Protein AF-A0A914IFZ3-F1 (afdb_monomer_lite)

Secondary structure (DSSP, 8-state):
------SSPBPHHHHHHHHHHHHHHHHHHTTSSSS-HHHHHHH-TT-HHHHHHHHHHHHHHHHHHSTTTTT--EEEEEESSBTTB-SEEEEEE--BPPP--------S------

pLDDT: mean 78.63, std 18.09, range [34.28, 94.88]

Radius of gyration: 16.62 Å; chains: 1; bounding box: 32×39×44 Å

Foldseek 3Di:
DDDDDDPDFAALVRVLVVVLVVVQVVCCVVVVDVDGLVVCCVPPVPDPVNVVSVVVSVVSVVVCPPPCLVVQFKDKDFDDPDPVDGPDIDIDGRGHDDDPPDDDDDDDDDDDDD

Sequence (114 aa):
MTTISLDRCLCVNSMSQIIDITIQTILCQHGIIREPMTNLIKFEPKNKNVIKHLEICETLRTIFKACNSRILKELVITLGPTPYMGTEIYSIPLNFCDEHTGTMDYGYGDICSV

Structure (mmCIF, N/CA/C/O backbone):
data_AF-A0A914IFZ3-F1
#
_entry.id   AF-A0A914IFZ3-F1
#
loop_
_atom_site.group_PDB
_atom_site.id
_atom_site.type_symbol
_atom_site.label_atom_id
_atom_site.label_alt_id
_atom_site.label_comp_id
_atom_site.label_asym_id
_atom_site.label_entity_id
_atom_site.label_seq_id
_atom_site.pdbx_PDB_ins_code
_atom_site.Cartn_x
_atom_site.Cartn_y
_atom_site.Cartn_z
_atom_site.occupancy
_atom_site.B_iso_or_equiv
_atom_site.auth_seq_id
_atom_site.auth_comp_id
_atom_site.auth_asym_id
_atom_site.auth_atom_id
_atom_site.pdbx_PDB_model_num
ATOM 1 N N . MET A 1 1 ? -3.201 -14.326 -12.684 1.00 46.72 1 MET A N 1
ATOM 2 C CA . MET A 1 1 ? -2.541 -13.062 -12.308 1.00 46.72 1 MET A CA 1
ATOM 3 C C . MET A 1 1 ? -2.809 -12.090 -13.443 1.00 46.72 1 MET A C 1
ATOM 5 O O . MET A 1 1 ? -2.363 -12.348 -14.552 1.00 46.72 1 MET A O 1
ATOM 9 N N . THR A 1 2 ? -3.681 -11.107 -13.231 1.00 51.81 2 THR A N 1
ATOM 10 C CA . THR A 1 2 ? -4.129 -10.197 -14.296 1.00 51.81 2 THR A CA 1
ATOM 11 C C . THR A 1 2 ? -3.125 -9.060 -14.409 1.00 51.81 2 THR A C 1
ATOM 13 O O . THR A 1 2 ? -2.967 -8.290 -13.466 1.00 51.81 2 THR A O 1
ATOM 16 N N . THR A 1 3 ? -2.410 -8.979 -15.527 1.00 60.12 3 THR A N 1
ATOM 17 C CA . THR A 1 3 ? -1.402 -7.939 -15.749 1.00 60.12 3 THR A CA 1
ATOM 18 C C . THR A 1 3 ? -2.084 -6.692 -16.300 1.00 60.12 3 THR A C 1
ATOM 20 O O . THR A 1 3 ? -2.703 -6.745 -1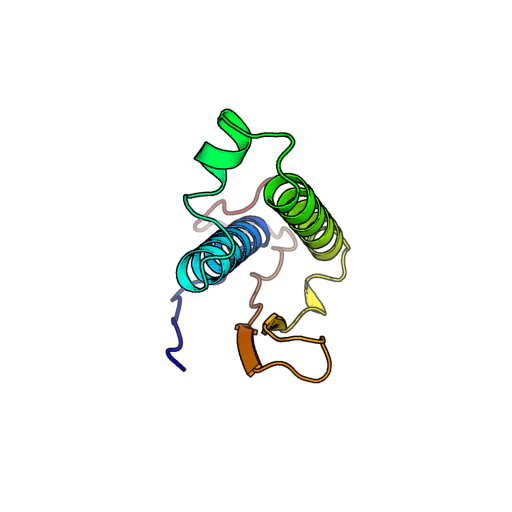7.361 1.00 60.12 3 THR A O 1
ATOM 23 N N . ILE A 1 4 ? -1.990 -5.571 -15.584 1.00 67.62 4 ILE A N 1
ATOM 24 C CA . ILE A 1 4 ? -2.464 -4.273 -16.073 1.00 67.62 4 ILE A CA 1
ATOM 25 C C . ILE A 1 4 ? -1.333 -3.669 -16.908 1.00 67.62 4 ILE A C 1
ATOM 27 O O . ILE A 1 4 ? -0.295 -3.296 -16.365 1.00 67.62 4 ILE A O 1
ATOM 31 N N . SER A 1 5 ? -1.517 -3.615 -18.229 1.00 66.50 5 SER A N 1
ATOM 32 C CA . SER A 1 5 ? -0.595 -2.913 -19.126 1.00 66.50 5 SER A CA 1
ATOM 33 C C . SER A 1 5 ? -0.954 -1.436 -19.137 1.00 66.50 5 SER A C 1
ATOM 35 O O . SER A 1 5 ? -2.085 -1.073 -19.456 1.00 66.50 5 SER A O 1
ATOM 37 N N . LEU A 1 6 ? 0.005 -0.591 -18.780 1.00 68.94 6 LEU A N 1
ATOM 38 C CA . LEU A 1 6 ? -0.112 0.851 -18.925 1.00 68.94 6 LEU A CA 1
ATOM 39 C C . LEU A 1 6 ? 0.700 1.255 -20.152 1.00 68.94 6 LEU A C 1
ATOM 41 O O . LEU A 1 6 ? 1.883 0.937 -20.237 1.00 68.94 6 LEU A O 1
ATOM 45 N N . ASP A 1 7 ? 0.083 1.982 -21.082 1.00 69.06 7 ASP A N 1
ATOM 46 C CA . ASP A 1 7 ? 0.747 2.459 -22.308 1.00 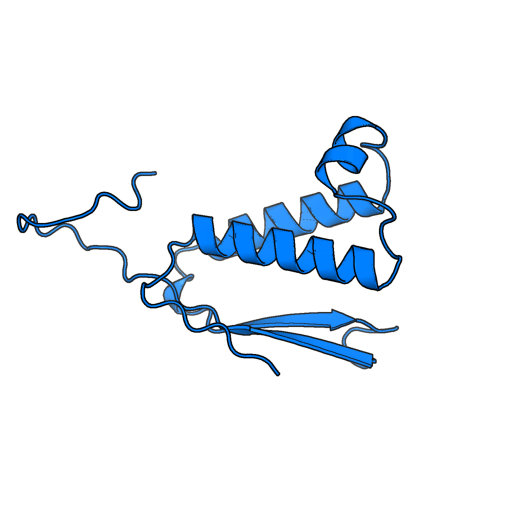69.06 7 ASP A CA 1
ATOM 47 C C . ASP A 1 7 ? 1.805 3.547 -22.038 1.00 69.06 7 ASP A C 1
ATOM 49 O O . ASP A 1 7 ? 2.453 4.050 -22.955 1.00 69.06 7 ASP A O 1
ATOM 53 N N . ARG A 1 8 ? 1.962 3.957 -20.774 1.00 70.94 8 ARG A N 1
ATOM 54 C CA . ARG A 1 8 ? 2.905 4.980 -20.320 1.00 70.94 8 ARG A CA 1
ATOM 55 C C . ARG A 1 8 ? 3.614 4.513 -19.057 1.00 70.94 8 ARG A C 1
ATOM 57 O O . ARG A 1 8 ? 3.043 3.784 -18.247 1.00 70.94 8 ARG A O 1
ATOM 64 N N . CYS A 1 9 ? 4.843 4.985 -18.876 1.00 74.00 9 CYS A N 1
ATOM 65 C CA . CYS A 1 9 ? 5.558 4.817 -17.619 1.00 74.00 9 CYS A CA 1
ATOM 66 C C . CYS A 1 9 ? 4.863 5.609 -16.496 1.00 74.00 9 CYS A C 1
ATOM 68 O O . CYS A 1 9 ? 4.175 6.603 -16.745 1.00 74.00 9 CYS A O 1
ATOM 70 N N . LEU A 1 10 ? 5.036 5.158 -15.253 1.00 78.62 10 LEU A N 1
ATOM 71 C CA . LEU A 1 10 ? 4.490 5.823 -14.075 1.00 78.62 10 LEU A CA 1
ATOM 72 C C . LEU A 1 10 ? 5.579 6.597 -13.350 1.00 78.62 10 LEU A C 1
ATOM 74 O O . LEU A 1 10 ? 6.698 6.117 -13.174 1.00 78.62 10 LEU A O 1
ATOM 78 N N . CYS A 1 11 ? 5.240 7.778 -12.851 1.00 80.38 11 CYS A N 1
ATOM 79 C CA . CYS A 1 11 ? 6.121 8.450 -11.917 1.00 80.38 11 CYS A CA 1
ATOM 80 C C . CYS A 1 11 ? 6.069 7.802 -10.532 1.00 80.38 11 CYS A C 1
ATOM 82 O O . CYS A 1 11 ? 5.124 7.090 -10.177 1.00 80.38 11 CYS A O 1
ATOM 84 N N . VAL A 1 12 ? 7.071 8.114 -9.714 1.00 82.19 12 VAL A N 1
ATOM 85 C CA . VAL A 1 12 ? 7.181 7.617 -8.339 1.00 82.19 12 VAL A CA 1
ATOM 86 C C . VAL A 1 12 ? 5.935 7.946 -7.507 1.00 82.19 12 VAL A C 1
ATOM 88 O O . VAL A 1 12 ? 5.435 7.090 -6.778 1.00 82.19 12 VAL A O 1
ATOM 91 N N . ASN A 1 13 ? 5.381 9.152 -7.660 1.00 82.44 13 ASN A N 1
ATOM 92 C CA . ASN A 1 13 ? 4.191 9.579 -6.922 1.00 82.44 13 ASN A CA 1
ATOM 93 C C . ASN A 1 13 ? 2.943 8.786 -7.330 1.00 82.44 13 ASN A C 1
ATOM 95 O O . ASN A 1 13 ? 2.230 8.285 -6.461 1.00 82.44 13 ASN A O 1
ATOM 99 N N . SER A 1 14 ? 2.695 8.630 -8.633 1.00 85.38 14 SER A N 1
ATOM 100 C CA . SER A 1 14 ? 1.573 7.828 -9.133 1.00 85.38 14 SER A CA 1
ATOM 101 C C . SER A 1 14 ? 1.709 6.370 -8.716 1.00 85.38 14 SER A C 1
ATOM 103 O O . SER A 1 14 ? 0.737 5.770 -8.266 1.00 85.38 14 SER A O 1
ATOM 105 N N . MET A 1 15 ? 2.918 5.811 -8.784 1.00 86.38 15 MET A N 1
ATOM 106 C CA . MET A 1 15 ? 3.155 4.440 -8.351 1.00 86.38 15 MET A CA 1
ATOM 107 C C . MET A 1 15 ? 2.909 4.264 -6.850 1.00 86.38 15 MET A C 1
ATOM 109 O O . MET A 1 15 ? 2.248 3.314 -6.435 1.00 86.38 15 MET A O 1
ATOM 113 N N . SER A 1 16 ? 3.360 5.217 -6.028 1.00 86.75 16 SER A N 1
ATOM 114 C CA . SER A 1 16 ? 3.086 5.207 -4.591 1.00 86.75 16 SER A CA 1
ATOM 115 C C . SER A 1 16 ? 1.585 5.260 -4.287 1.00 86.75 16 SER A C 1
ATOM 117 O O . SER A 1 16 ? 1.152 4.608 -3.341 1.00 86.75 16 SER A O 1
ATOM 119 N N . GLN A 1 17 ? 0.791 6.001 -5.068 1.00 89.00 17 GLN A N 1
ATOM 120 C CA . GLN A 1 17 ? -0.668 6.058 -4.905 1.00 89.00 17 GLN A CA 1
ATOM 121 C C . GLN A 1 17 ? -1.346 4.744 -5.311 1.00 89.00 17 GLN A C 1
ATOM 123 O O . GLN A 1 17 ? -2.249 4.279 -4.620 1.00 89.00 17 GLN A O 1
ATOM 128 N N . ILE A 1 18 ? -0.896 4.115 -6.400 1.00 90.00 18 ILE A N 1
ATOM 129 C CA . ILE A 1 18 ? -1.417 2.811 -6.834 1.00 90.00 18 ILE A CA 1
ATOM 130 C C . ILE A 1 18 ? -1.147 1.749 -5.769 1.00 90.00 18 ILE A C 1
ATOM 132 O O . ILE A 1 18 ? -2.040 0.970 -5.434 1.00 90.00 18 ILE A O 1
ATOM 136 N N . ILE A 1 19 ? 0.063 1.732 -5.211 1.00 91.12 19 ILE A N 1
ATOM 137 C CA . ILE A 1 19 ? 0.437 0.804 -4.141 1.00 91.12 19 ILE A CA 1
ATOM 138 C C . ILE A 1 19 ? -0.429 1.030 -2.902 1.00 91.12 19 ILE A C 1
ATOM 140 O O . ILE A 1 19 ? -0.950 0.063 -2.353 1.00 91.12 19 ILE A O 1
ATOM 144 N N . ASP A 1 20 ? -0.633 2.284 -2.497 1.00 92.12 20 ASP A N 1
ATOM 145 C CA . ASP A 1 20 ? -1.492 2.635 -1.363 1.00 92.12 20 ASP A CA 1
ATOM 146 C C . ASP A 1 20 ? -2.928 2.104 -1.554 1.00 92.12 20 ASP A C 1
ATOM 148 O O . ASP A 1 20 ? -3.432 1.333 -0.734 1.00 92.12 20 ASP A O 1
ATOM 152 N N . ILE A 1 21 ? -3.553 2.399 -2.699 1.00 92.19 21 ILE A N 1
ATOM 153 C CA . ILE A 1 21 ? -4.901 1.909 -3.030 1.00 92.19 21 ILE A CA 1
ATOM 154 C C . ILE A 1 21 ? -4.946 0.376 -3.069 1.00 92.19 21 ILE A C 1
ATOM 156 O O . ILE A 1 21 ? -5.913 -0.230 -2.599 1.00 92.19 21 ILE A O 1
ATOM 160 N N . THR A 1 22 ? -3.905 -0.266 -3.601 1.00 92.38 22 THR A N 1
ATOM 161 C CA . THR A 1 22 ? -3.817 -1.730 -3.670 1.00 92.38 22 THR A CA 1
ATOM 162 C C . THR A 1 22 ? -3.765 -2.336 -2.271 1.00 92.38 22 THR A C 1
ATOM 164 O O . THR A 1 22 ? -4.538 -3.244 -1.974 1.00 92.38 22 THR A O 1
ATOM 167 N N . ILE A 1 23 ? -2.929 -1.793 -1.380 1.00 93.31 23 ILE A N 1
ATOM 168 C CA . ILE A 1 23 ? -2.858 -2.218 0.023 1.00 93.31 23 ILE A CA 1
ATOM 169 C C . ILE A 1 23 ? -4.222 -2.039 0.693 1.00 93.31 23 ILE A C 1
ATOM 171 O O . ILE A 1 23 ? -4.724 -2.984 1.295 1.00 93.31 23 ILE A O 1
ATOM 175 N N . GLN A 1 24 ? -4.865 -0.875 0.561 1.00 93.81 24 GLN A N 1
ATOM 176 C CA . GLN A 1 24 ? -6.189 -0.637 1.151 1.00 93.81 24 GLN A CA 1
ATOM 177 C C . GLN A 1 24 ? -7.244 -1.620 0.628 1.00 93.81 24 GLN A C 1
ATOM 179 O O . GLN A 1 24 ? -8.052 -2.131 1.404 1.00 93.81 24 GLN A O 1
ATOM 184 N N . THR A 1 25 ? -7.211 -1.925 -0.669 1.00 92.69 25 THR A N 1
ATOM 185 C CA . THR A 1 25 ? -8.128 -2.883 -1.299 1.00 92.69 25 THR A CA 1
ATOM 186 C C . THR A 1 25 ? -7.922 -4.286 -0.740 1.00 92.69 25 THR A C 1
ATOM 188 O O . THR A 1 25 ? -8.891 -4.917 -0.325 1.00 92.69 25 THR A O 1
ATOM 191 N N . ILE A 1 26 ? -6.670 -4.743 -0.650 1.00 93.00 26 ILE A N 1
ATOM 192 C CA . ILE A 1 26 ? -6.315 -6.045 -0.073 1.00 93.00 26 ILE A CA 1
ATOM 193 C C . ILE A 1 26 ? -6.785 -6.125 1.385 1.00 93.00 26 ILE A C 1
ATOM 195 O O . ILE A 1 26 ? -7.458 -7.079 1.771 1.00 93.00 26 ILE A O 1
ATOM 199 N N . LEU A 1 27 ? -6.493 -5.100 2.193 1.00 92.38 27 LEU A N 1
ATOM 200 C CA . LEU A 1 27 ? -6.905 -5.054 3.598 1.00 92.38 27 LEU A CA 1
ATOM 201 C C . LEU A 1 27 ? -8.433 -5.106 3.755 1.00 92.38 27 LEU A C 1
ATOM 203 O O . LEU A 1 27 ? -8.928 -5.712 4.705 1.00 92.38 27 LEU A O 1
ATOM 207 N N . CYS A 1 28 ? -9.178 -4.472 2.847 1.00 92.75 28 CYS A N 1
ATOM 208 C CA . CYS A 1 28 ? -10.637 -4.459 2.883 1.00 92.75 28 CYS A CA 1
ATOM 209 C C . CYS A 1 28 ? -11.237 -5.801 2.440 1.00 92.75 28 CYS A C 1
ATOM 211 O O . CYS A 1 28 ? -12.115 -6.331 3.117 1.00 92.75 28 CYS A O 1
ATOM 213 N N . GLN A 1 29 ? -10.721 -6.394 1.358 1.00 91.25 29 GLN A N 1
ATOM 214 C CA . GLN A 1 29 ? -11.155 -7.706 0.859 1.00 91.25 29 GLN A CA 1
ATOM 215 C C . GLN A 1 29 ? -10.956 -8.822 1.890 1.00 91.25 29 GLN A C 1
ATOM 217 O O . GLN A 1 29 ? -11.782 -9.725 1.986 1.00 91.25 29 GLN A O 1
ATOM 222 N N . HIS A 1 30 ? -9.900 -8.722 2.697 1.00 91.38 30 HIS A N 1
ATOM 223 C CA . HIS A 1 30 ? -9.589 -9.663 3.775 1.00 91.38 30 HIS A CA 1
ATOM 224 C C . HIS A 1 30 ? -10.241 -9.320 5.121 1.00 91.38 30 HIS A C 1
ATOM 226 O O . HIS A 1 30 ? -9.971 -9.974 6.126 1.00 91.38 30 HIS A O 1
ATOM 232 N N . GLY A 1 31 ? -11.084 -8.284 5.176 1.00 91.06 31 GLY A N 1
ATOM 233 C CA . GLY A 1 31 ? -11.788 -7.879 6.396 1.00 91.06 31 GLY A CA 1
ATOM 234 C C . GLY A 1 31 ? -10.886 -7.330 7.510 1.00 91.06 31 GLY A C 1
ATOM 235 O O . GLY A 1 31 ? -11.337 -7.188 8.645 1.00 91.06 31 GLY A O 1
ATOM 236 N N . ILE A 1 32 ? -9.624 -6.999 7.212 1.00 90.81 32 ILE A N 1
ATOM 237 C CA . ILE A 1 32 ? -8.691 -6.377 8.168 1.00 90.81 32 ILE A CA 1
ATOM 238 C C . ILE A 1 32 ? -9.137 -4.943 8.471 1.00 90.81 32 ILE A C 1
ATOM 240 O O . ILE A 1 32 ? -9.048 -4.475 9.609 1.00 90.81 32 ILE A O 1
ATOM 244 N N . ILE A 1 33 ? -9.637 -4.245 7.451 1.00 92.62 33 ILE A N 1
ATOM 245 C CA . ILE A 1 33 ? -10.296 -2.946 7.586 1.00 92.62 33 ILE A CA 1
ATOM 246 C C . ILE A 1 33 ? -11.721 -3.029 7.042 1.00 92.62 33 ILE A C 1
ATOM 248 O O . ILE A 1 33 ? -11.992 -3.738 6.077 1.00 92.62 33 ILE A O 1
ATOM 252 N N . ARG A 1 34 ? -12.638 -2.288 7.664 1.00 89.81 34 ARG A N 1
ATOM 253 C CA . ARG A 1 34 ? -14.074 -2.333 7.338 1.00 89.81 34 ARG A CA 1
ATOM 254 C C . ARG A 1 34 ? -14.515 -1.317 6.280 1.00 89.81 34 ARG A C 1
ATOM 256 O O . ARG A 1 34 ? -15.610 -1.427 5.747 1.00 89.81 34 ARG A O 1
ATOM 263 N N . GLU A 1 35 ? -13.703 -0.297 6.029 1.00 90.31 35 GLU A N 1
ATOM 264 C CA . GLU A 1 35 ? -14.025 0.828 5.150 1.00 90.31 35 GLU A CA 1
ATOM 265 C C . GLU A 1 35 ? -12.729 1.473 4.619 1.00 90.31 35 GLU A C 1
ATOM 267 O O . GLU A 1 35 ? -11.650 1.173 5.147 1.00 90.31 35 GLU A O 1
ATOM 272 N N . PRO A 1 36 ? -12.803 2.346 3.594 1.00 89.00 36 PRO A N 1
ATOM 273 C CA . PRO A 1 36 ? -11.634 3.027 3.044 1.00 89.00 36 PRO A CA 1
ATOM 274 C C . PRO A 1 36 ? -10.836 3.782 4.108 1.00 89.00 36 PRO A C 1
ATOM 276 O O . PRO A 1 36 ? -11.399 4.377 5.034 1.00 89.00 36 PRO A O 1
ATOM 279 N N . MET A 1 37 ? -9.512 3.817 3.949 1.00 91.00 37 MET A N 1
ATOM 280 C CA . MET A 1 37 ? -8.630 4.377 4.972 1.00 91.00 37 MET A CA 1
ATOM 281 C C . MET A 1 37 ? -8.860 5.877 5.197 1.00 91.00 37 MET A C 1
ATOM 283 O O . MET A 1 37 ? -8.692 6.371 6.307 1.00 91.00 37 MET A O 1
ATOM 287 N N . THR A 1 38 ? -9.338 6.596 4.180 1.00 90.56 38 THR A N 1
ATOM 288 C CA . THR A 1 38 ? -9.752 8.005 4.280 1.00 90.56 38 THR A CA 1
ATOM 289 C C . THR A 1 38 ? -10.821 8.236 5.352 1.00 90.56 38 THR A C 1
ATOM 291 O O . THR A 1 38 ? -10.736 9.210 6.103 1.00 90.56 38 THR A O 1
ATOM 294 N N . ASN A 1 39 ? -11.796 7.331 5.478 1.00 93.31 39 ASN A N 1
ATOM 295 C CA . ASN A 1 39 ? -12.816 7.411 6.520 1.00 93.31 39 ASN A CA 1
ATOM 296 C C . ASN A 1 39 ? -12.247 7.022 7.884 1.00 93.31 39 ASN A C 1
ATOM 298 O O . ASN A 1 39 ? -12.490 7.720 8.868 1.00 93.31 39 ASN A O 1
ATOM 302 N N . LEU A 1 40 ? -11.459 5.945 7.949 1.00 92.75 40 LEU A N 1
ATOM 303 C CA . LEU A 1 40 ? -10.862 5.485 9.206 1.00 92.75 40 LEU A CA 1
ATOM 304 C C . LEU A 1 40 ? -9.924 6.532 9.810 1.00 92.75 40 LEU A C 1
ATOM 306 O O . LEU A 1 40 ? -9.987 6.779 11.007 1.00 92.75 40 LEU A O 1
ATOM 310 N N . ILE A 1 41 ? -9.119 7.212 8.992 1.00 93.06 41 ILE A N 1
ATOM 311 C CA . ILE A 1 41 ? -8.277 8.330 9.438 1.00 93.06 41 ILE A CA 1
ATOM 312 C C . ILE A 1 41 ? -9.138 9.462 10.011 1.00 93.06 41 ILE A C 1
ATOM 314 O O . ILE A 1 41 ? -8.785 10.053 11.030 1.00 93.06 41 ILE A O 1
ATOM 318 N N . LYS A 1 42 ? -10.276 9.765 9.376 1.00 94.06 42 LYS A N 1
ATOM 319 C CA . LYS A 1 42 ? -11.161 10.858 9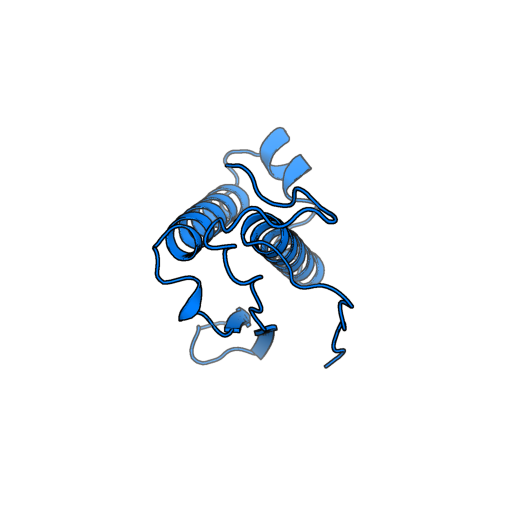.791 1.00 94.06 42 LYS A CA 1
ATOM 320 C C . LYS A 1 42 ? -11.907 10.559 11.094 1.00 94.06 42 LYS A C 1
ATOM 322 O O . LYS A 1 42 ? -12.018 11.444 11.938 1.00 94.06 42 LYS A O 1
ATOM 327 N N . PHE A 1 43 ? -12.448 9.352 11.241 1.00 94.62 43 PHE A N 1
ATOM 328 C CA . PHE A 1 43 ? -13.361 9.006 12.336 1.00 94.62 43 PHE A CA 1
ATOM 329 C C . PHE A 1 43 ? -12.702 8.193 13.458 1.00 94.62 43 PHE A C 1
ATOM 331 O O . PHE A 1 43 ? -13.113 8.303 14.610 1.00 94.62 43 PHE A O 1
ATOM 338 N N . GLU A 1 44 ? -11.656 7.422 13.158 1.00 93.81 44 GLU A N 1
ATOM 339 C CA . GLU A 1 44 ? -10.936 6.575 14.115 1.00 93.81 44 GLU A CA 1
ATOM 340 C C . GLU A 1 44 ? -9.401 6.707 13.990 1.00 93.81 44 GLU A C 1
ATOM 342 O O . GLU A 1 44 ? -8.696 5.706 13.847 1.00 93.81 44 GLU A O 1
ATOM 347 N N . PRO A 1 45 ? -8.821 7.916 14.106 1.00 91.25 45 PRO A N 1
ATOM 348 C CA . PRO A 1 45 ? -7.386 8.136 13.873 1.00 91.25 45 PRO A CA 1
ATOM 349 C C . PRO A 1 45 ? -6.461 7.336 14.807 1.00 91.25 45 PRO A C 1
ATOM 351 O O . PRO A 1 45 ? -5.295 7.117 14.494 1.00 91.25 45 PRO A O 1
ATOM 354 N N . LYS A 1 46 ? -6.966 6.896 15.968 1.00 92.94 46 LYS A N 1
ATOM 355 C CA . LYS A 1 46 ? -6.217 6.096 16.952 1.00 92.94 46 LYS A CA 1
ATOM 356 C C . LYS A 1 46 ? -6.334 4.585 16.726 1.00 92.94 46 LYS A C 1
ATOM 358 O O . LYS A 1 46 ? -5.777 3.812 17.504 1.00 92.94 46 LYS A O 1
ATOM 363 N N . ASN A 1 47 ? -7.075 4.148 15.708 1.00 93.19 47 ASN A N 1
ATOM 364 C CA . ASN A 1 47 ? -7.200 2.736 15.379 1.00 93.19 47 ASN A CA 1
ATOM 365 C C . ASN A 1 47 ? -5.820 2.169 15.007 1.00 93.19 47 ASN A C 1
ATOM 367 O O . ASN A 1 47 ? -5.073 2.757 14.225 1.00 93.19 47 ASN A O 1
ATOM 371 N N . LYS A 1 48 ? -5.472 1.005 15.563 1.00 93.19 48 LYS A N 1
ATOM 372 C CA . LYS A 1 48 ? -4.168 0.367 15.342 1.00 93.19 48 LYS A CA 1
ATOM 373 C C . LYS A 1 48 ? -3.879 0.130 13.855 1.00 93.19 48 LYS A C 1
ATOM 375 O O . LYS A 1 48 ? -2.736 0.288 13.433 1.00 93.19 48 LYS A O 1
ATOM 380 N N . ASN A 1 49 ? -4.900 -0.209 13.068 1.00 91.69 49 ASN A N 1
ATOM 381 C CA . ASN A 1 49 ? -4.761 -0.445 11.631 1.00 91.69 49 ASN A CA 1
ATOM 382 C C . ASN A 1 49 ? -4.479 0.855 10.871 1.00 91.69 49 ASN A C 1
ATOM 384 O O . ASN A 1 49 ? -3.689 0.839 9.934 1.00 91.69 49 ASN A O 1
ATOM 388 N N . VAL A 1 50 ? -5.051 1.981 11.315 1.00 93.19 50 VAL A N 1
ATOM 389 C CA . VAL A 1 50 ? -4.753 3.313 10.762 1.00 93.19 50 VAL A CA 1
ATOM 390 C C . VAL A 1 50 ? -3.297 3.674 11.021 1.00 93.19 50 VAL A C 1
ATOM 392 O O . VAL A 1 50 ? -2.572 4.000 10.088 1.00 93.19 50 VAL A O 1
ATOM 395 N N . ILE A 1 51 ? -2.845 3.552 12.272 1.00 94.88 51 ILE A N 1
ATOM 396 C CA . ILE A 1 51 ? -1.461 3.872 12.652 1.00 94.88 51 ILE A CA 1
ATOM 397 C C . ILE A 1 51 ? -0.477 3.020 11.840 1.00 94.88 51 ILE A C 1
ATOM 399 O O . ILE A 1 51 ? 0.441 3.554 11.225 1.00 94.88 51 ILE A O 1
ATOM 403 N N . LYS A 1 52 ? -0.708 1.703 11.765 1.00 93.94 52 LYS A N 1
ATOM 404 C CA . LYS A 1 52 ? 0.147 0.788 10.994 1.00 93.94 52 LYS A CA 1
ATOM 405 C C . LYS A 1 52 ? 0.147 1.095 9.502 1.00 93.94 52 LYS A C 1
ATOM 407 O O . LYS A 1 52 ? 1.191 1.014 8.865 1.00 93.94 52 LYS A O 1
ATOM 412 N N . HIS A 1 53 ? -1.000 1.463 8.945 1.00 93.25 53 HIS A N 1
ATOM 413 C CA . HIS A 1 53 ? -1.081 1.861 7.550 1.00 93.25 53 HIS A CA 1
ATOM 414 C C . HIS A 1 53 ? -0.282 3.146 7.274 1.00 93.25 53 HIS A C 1
ATOM 416 O O . HIS A 1 53 ? 0.465 3.200 6.301 1.00 93.25 53 HIS A O 1
ATOM 422 N N . LEU A 1 54 ? -0.367 4.151 8.152 1.00 93.25 54 LEU A N 1
ATOM 423 C CA . LEU A 1 54 ? 0.423 5.379 8.025 1.00 93.25 54 LEU A CA 1
ATOM 424 C C . LEU A 1 54 ? 1.934 5.103 8.108 1.00 93.25 54 LEU A C 1
ATOM 426 O O . LEU A 1 54 ? 2.681 5.624 7.282 1.00 93.25 54 LEU A O 1
ATOM 430 N N . GLU A 1 55 ? 2.370 4.230 9.023 1.00 94.75 55 GLU A N 1
ATOM 431 C CA . GLU A 1 55 ? 3.770 3.780 9.113 1.00 94.75 55 GLU A CA 1
ATOM 432 C C . GLU A 1 55 ? 4.249 3.113 7.807 1.00 94.75 55 GLU A C 1
ATOM 434 O O . GLU A 1 55 ? 5.362 3.371 7.337 1.00 94.75 55 GLU A O 1
ATOM 439 N N . ILE A 1 56 ? 3.406 2.279 7.184 1.00 92.06 56 ILE A N 1
ATOM 440 C CA . ILE A 1 56 ? 3.704 1.652 5.885 1.00 92.06 56 ILE A CA 1
ATOM 441 C C . ILE A 1 56 ? 3.853 2.724 4.800 1.00 92.06 56 ILE A C 1
ATOM 443 O O . ILE A 1 56 ? 4.828 2.703 4.048 1.00 92.06 56 ILE A O 1
ATOM 447 N N . CYS A 1 57 ? 2.934 3.687 4.736 1.00 90.81 57 CYS A N 1
ATOM 448 C CA . CYS A 1 57 ? 2.981 4.775 3.760 1.00 90.81 57 CYS A CA 1
ATOM 449 C C . CYS A 1 57 ? 4.230 5.655 3.922 1.00 90.81 57 CYS A C 1
ATOM 451 O O . CYS A 1 57 ? 4.845 6.038 2.926 1.00 90.81 57 CYS A O 1
ATOM 453 N N . GLU A 1 58 ? 4.652 5.957 5.151 1.00 91.25 58 GLU A N 1
ATOM 454 C CA . GLU A 1 58 ? 5.905 6.679 5.410 1.00 91.25 58 GLU A CA 1
ATOM 455 C C . GLU A 1 58 ? 7.142 5.870 5.012 1.00 91.25 58 GLU A C 1
ATOM 457 O O . GLU A 1 58 ? 8.074 6.409 4.404 1.00 91.25 58 GLU A O 1
ATOM 462 N N . THR A 1 59 ? 7.131 4.567 5.288 1.00 90.31 59 THR A N 1
ATOM 463 C CA . THR A 1 59 ? 8.208 3.651 4.898 1.00 90.31 59 THR A CA 1
ATOM 464 C C . THR A 1 59 ? 8.346 3.595 3.377 1.00 90.31 59 THR A C 1
ATOM 466 O O . THR A 1 59 ? 9.439 3.803 2.851 1.00 90.31 59 THR A O 1
ATOM 469 N N . LEU A 1 60 ? 7.238 3.411 2.653 1.00 87.25 60 LEU A N 1
ATOM 470 C CA . LEU A 1 60 ? 7.218 3.407 1.188 1.00 87.25 60 LEU A CA 1
ATOM 471 C C . LEU A 1 60 ? 7.701 4.740 0.611 1.00 87.25 60 LEU A C 1
ATOM 473 O O . LEU A 1 60 ? 8.547 4.749 -0.279 1.00 87.25 60 LEU A O 1
ATOM 477 N N . ARG A 1 61 ? 7.242 5.874 1.157 1.00 8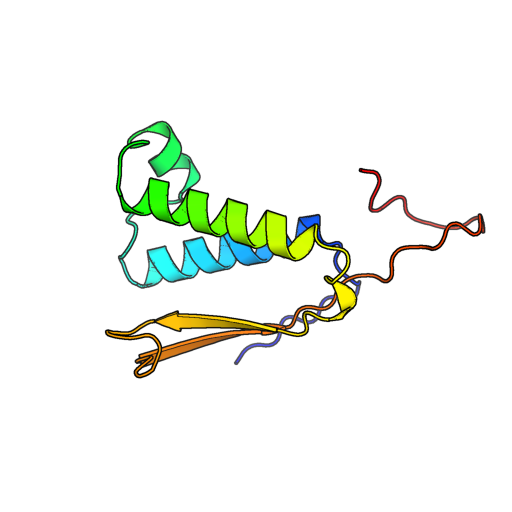6.44 61 ARG A N 1
ATOM 478 C CA . ARG A 1 61 ? 7.726 7.203 0.745 1.00 86.44 61 ARG A CA 1
ATOM 479 C C . ARG A 1 61 ? 9.231 7.348 0.939 1.00 86.44 61 ARG A C 1
ATOM 481 O O . ARG A 1 61 ? 9.892 7.921 0.082 1.00 86.44 61 ARG A O 1
ATOM 488 N N . THR A 1 62 ? 9.771 6.848 2.045 1.00 86.38 62 THR A N 1
ATOM 489 C CA . THR A 1 62 ? 11.210 6.918 2.336 1.00 86.38 62 THR A CA 1
ATOM 490 C C . THR A 1 62 ? 12.011 6.056 1.363 1.00 86.38 62 THR A C 1
ATOM 492 O O . THR A 1 62 ? 13.006 6.517 0.809 1.00 86.38 62 THR A O 1
ATOM 495 N N . ILE A 1 63 ? 11.537 4.837 1.096 1.00 84.44 63 ILE A N 1
ATOM 496 C CA . ILE A 1 63 ? 12.136 3.904 0.136 1.00 84.44 63 ILE A CA 1
ATOM 497 C C . ILE A 1 63 ? 12.147 4.497 -1.276 1.00 84.44 63 ILE A C 1
ATOM 499 O O . ILE A 1 63 ? 13.167 4.446 -1.956 1.00 84.44 63 ILE A O 1
ATOM 503 N N . PHE A 1 64 ? 11.036 5.097 -1.703 1.00 80.06 64 PHE A N 1
ATOM 504 C CA . PHE A 1 64 ? 10.915 5.682 -3.034 1.00 80.06 64 PHE A CA 1
ATOM 505 C C . PHE A 1 64 ? 11.659 7.010 -3.206 1.00 80.06 64 PHE A C 1
ATOM 507 O O . PHE A 1 64 ? 12.077 7.321 -4.318 1.00 80.06 64 PHE A O 1
ATOM 514 N N . LYS A 1 65 ? 11.835 7.788 -2.129 1.00 76.25 65 LYS A N 1
ATOM 515 C CA . LYS A 1 65 ? 12.637 9.022 -2.134 1.00 76.25 65 LYS A CA 1
ATOM 516 C C . LYS A 1 65 ? 14.137 8.767 -2.100 1.00 76.25 65 LYS A C 1
ATOM 518 O O . LYS A 1 65 ? 14.898 9.618 -2.549 1.00 76.25 65 LYS A O 1
ATOM 523 N N . ALA A 1 66 ? 14.581 7.649 -1.529 1.00 70.31 66 ALA A N 1
ATOM 524 C CA . ALA A 1 66 ? 15.982 7.275 -1.633 1.00 70.31 66 ALA A CA 1
ATOM 525 C C . ALA A 1 66 ? 16.331 7.146 -3.127 1.00 70.31 66 ALA A C 1
ATOM 527 O O . ALA A 1 66 ? 15.561 6.540 -3.871 1.00 70.31 66 ALA A O 1
ATOM 528 N N . CYS A 1 67 ? 17.491 7.657 -3.567 1.00 54.47 67 CYS A N 1
ATOM 529 C CA . CYS A 1 67 ? 17.997 7.584 -4.959 1.00 54.47 67 CYS A CA 1
ATOM 530 C C . CYS A 1 67 ? 18.101 6.156 -5.552 1.00 54.47 67 CYS A C 1
ATOM 532 O O . CYS A 1 67 ? 18.639 5.958 -6.637 1.00 54.47 67 CYS A O 1
ATOM 534 N N . ASN A 1 68 ? 17.595 5.150 -4.844 1.00 59.22 68 ASN A N 1
ATOM 535 C CA . ASN A 1 68 ? 17.551 3.743 -5.194 1.00 59.22 68 ASN A CA 1
ATOM 536 C C . ASN A 1 68 ? 16.221 3.327 -5.843 1.00 59.22 68 ASN A C 1
ATOM 538 O O . ASN A 1 68 ? 16.010 2.130 -6.031 1.00 59.22 68 ASN A O 1
ATOM 542 N N . SER A 1 69 ? 15.329 4.2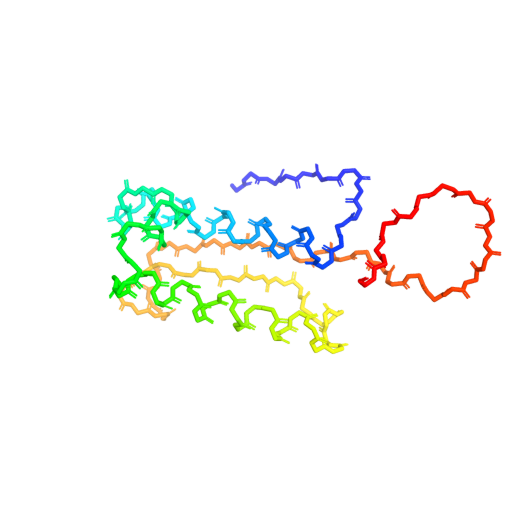57 -6.210 1.00 63.31 69 SER A N 1
ATOM 543 C CA . SER A 1 69 ? 14.088 3.945 -6.945 1.00 63.31 69 SER A CA 1
ATOM 544 C C . SER A 1 69 ? 14.347 3.092 -8.197 1.00 63.31 69 SER A C 1
ATOM 546 O O . SER A 1 69 ? 13.570 2.193 -8.497 1.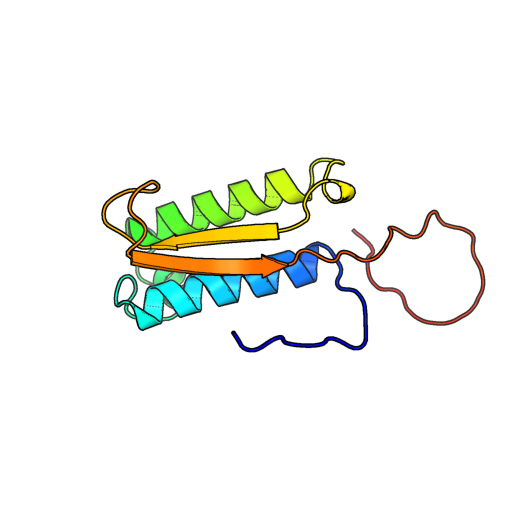00 63.31 69 SER A O 1
ATOM 548 N N . ARG A 1 70 ? 15.503 3.279 -8.852 1.00 65.62 70 ARG A N 1
ATOM 549 C CA . ARG A 1 70 ? 15.968 2.491 -10.012 1.00 65.62 70 ARG A CA 1
ATOM 550 C C . ARG A 1 70 ? 16.367 1.043 -9.688 1.00 65.62 70 ARG A C 1
ATOM 552 O O . ARG A 1 70 ? 16.481 0.220 -10.590 1.00 65.62 70 ARG A O 1
ATOM 559 N N . ILE A 1 71 ? 16.618 0.723 -8.417 1.00 75.50 71 ILE A N 1
ATOM 560 C CA . ILE A 1 71 ? 16.994 -0.626 -7.956 1.00 75.50 71 ILE A CA 1
ATOM 561 C C . ILE A 1 71 ? 15.744 -1.450 -7.619 1.00 75.50 71 ILE A C 1
ATOM 563 O O . ILE A 1 71 ? 15.759 -2.679 -7.709 1.00 75.50 71 ILE A O 1
ATOM 567 N N . LEU A 1 72 ? 14.653 -0.784 -7.240 1.00 80.19 72 LEU A N 1
ATOM 568 C CA . LEU A 1 72 ? 13.408 -1.427 -6.845 1.00 80.19 72 LEU A CA 1
ATOM 569 C C . LEU A 1 72 ? 12.665 -1.936 -8.081 1.00 80.19 72 LEU A C 1
ATOM 571 O O . LEU A 1 72 ? 12.163 -1.150 -8.875 1.00 80.19 72 LEU A O 1
ATOM 575 N N . LYS A 1 73 ? 12.583 -3.260 -8.228 1.00 84.50 73 LYS A N 1
ATOM 576 C CA . LYS A 1 73 ? 11.926 -3.913 -9.375 1.00 84.50 73 LYS A CA 1
ATOM 577 C C . LYS A 1 73 ? 10.520 -4.408 -9.074 1.00 84.50 73 LYS A C 1
ATOM 579 O O . LYS A 1 73 ? 9.697 -4.532 -9.974 1.00 84.50 73 LYS A O 1
ATOM 584 N N . GLU A 1 74 ? 10.249 -4.730 -7.818 1.00 88.75 74 GLU A N 1
ATOM 585 C CA . GLU A 1 74 ? 9.009 -5.380 -7.419 1.00 88.75 74 GLU A CA 1
ATOM 586 C C . GLU A 1 74 ? 8.715 -5.079 -5.951 1.00 88.75 74 GLU A C 1
ATOM 588 O O . GLU A 1 74 ? 9.622 -5.055 -5.115 1.00 88.75 74 GLU A O 1
ATOM 593 N N . LEU A 1 75 ? 7.440 -4.856 -5.645 1.00 89.62 75 LEU A N 1
ATOM 594 C CA . LEU A 1 75 ? 6.915 -4.860 -4.289 1.00 89.62 75 LEU A CA 1
ATOM 595 C C . LEU A 1 75 ? 6.107 -6.140 -4.089 1.00 89.62 75 LEU A C 1
ATOM 597 O O . LEU A 1 75 ? 5.178 -6.411 -4.848 1.00 89.62 75 LEU A O 1
ATOM 601 N N . VAL A 1 76 ? 6.431 -6.888 -3.039 1.00 90.88 76 VAL A N 1
ATOM 602 C CA . VAL A 1 76 ? 5.722 -8.116 -2.672 1.00 90.88 76 VAL A CA 1
ATOM 603 C C . VAL A 1 76 ? 4.979 -7.892 -1.359 1.00 90.88 76 VAL A C 1
ATOM 605 O O . VAL A 1 76 ? 5.572 -7.482 -0.363 1.00 90.88 76 VAL A O 1
ATOM 608 N N . ILE A 1 77 ? 3.679 -8.170 -1.360 1.00 91.25 77 ILE A N 1
ATOM 609 C CA . ILE A 1 77 ? 2.800 -8.121 -0.193 1.00 91.25 77 ILE A CA 1
ATOM 610 C C . ILE A 1 77 ? 2.419 -9.557 0.145 1.00 91.25 77 ILE A C 1
ATOM 612 O O . ILE A 1 77 ? 1.836 -10.258 -0.680 1.00 91.25 77 ILE A O 1
ATOM 616 N N . THR A 1 78 ? 2.731 -9.992 1.361 1.00 91.56 78 THR A N 1
ATOM 617 C CA . THR A 1 78 ? 2.365 -11.319 1.857 1.00 91.56 78 THR A CA 1
ATOM 618 C C . THR A 1 78 ? 1.286 -11.202 2.925 1.00 91.56 78 THR A C 1
ATOM 620 O O . THR A 1 78 ? 1.372 -10.376 3.835 1.00 91.56 78 THR A O 1
ATOM 623 N N . LEU A 1 79 ? 0.257 -12.038 2.818 1.00 91.00 79 LEU A N 1
ATOM 624 C CA . LEU A 1 79 ? -0.758 -12.222 3.848 1.00 91.00 79 LEU A CA 1
ATOM 625 C C . LEU A 1 79 ? -0.638 -13.625 4.412 1.00 91.00 79 LEU A C 1
ATOM 627 O O . LEU A 1 79 ? -0.549 -14.592 3.661 1.00 91.00 79 LEU A O 1
ATOM 631 N N . GLY A 1 80 ? -0.647 -13.738 5.732 1.00 88.56 80 GLY A N 1
ATOM 632 C CA . GLY A 1 80 ? -0.571 -15.016 6.419 1.00 88.56 80 GLY A CA 1
ATOM 633 C C . GLY A 1 80 ? -0.197 -14.849 7.889 1.00 88.56 80 GLY A C 1
ATOM 634 O O . GLY A 1 80 ? 0.039 -13.729 8.351 1.00 88.56 80 GLY A O 1
ATOM 635 N N . PRO A 1 81 ? -0.120 -15.958 8.639 1.00 84.75 81 PRO A N 1
ATOM 636 C CA . PRO A 1 81 ? 0.272 -15.943 10.046 1.00 84.75 81 PRO A CA 1
ATOM 637 C C . PRO A 1 81 ? 1.703 -15.437 10.256 1.00 84.75 81 PRO A C 1
ATOM 639 O O . PRO A 1 81 ? 1.999 -14.857 11.299 1.00 84.75 81 PRO A O 1
ATOM 642 N N . THR A 1 82 ? 2.597 -15.649 9.284 1.00 84.19 82 THR A N 1
ATOM 643 C CA . THR A 1 82 ? 3.969 -15.129 9.321 1.00 84.19 82 THR A CA 1
ATOM 644 C C . THR A 1 82 ? 4.447 -14.740 7.919 1.00 84.19 82 THR A C 1
ATOM 646 O O . THR A 1 82 ? 3.954 -15.301 6.938 1.00 84.19 82 THR A O 1
ATOM 649 N N . PRO A 1 83 ? 5.459 -13.859 7.797 1.00 79.06 83 PRO A N 1
ATOM 650 C CA . PRO A 1 83 ? 6.041 -13.501 6.501 1.00 79.06 83 PRO A CA 1
ATOM 651 C C . PRO A 1 83 ? 6.628 -14.687 5.716 1.00 79.06 83 PRO A C 1
ATOM 653 O O . PRO A 1 83 ? 6.696 -14.630 4.494 1.00 79.06 83 PRO A O 1
ATOM 656 N N . TYR A 1 84 ? 7.035 -15.760 6.405 1.00 82.50 84 TYR A N 1
ATOM 657 C CA . TYR A 1 84 ? 7.598 -16.976 5.799 1.00 82.50 84 TYR A CA 1
ATOM 658 C C . TYR A 1 84 ? 6.536 -18.024 5.441 1.00 82.50 84 TYR A C 1
ATOM 660 O O . TYR A 1 84 ? 6.833 -18.993 4.749 1.00 82.50 84 TYR A O 1
ATOM 668 N N . MET A 1 85 ? 5.305 -17.840 5.922 1.00 83.06 85 MET A N 1
ATOM 669 C CA . MET A 1 85 ? 4.159 -18.716 5.678 1.00 83.06 85 MET A CA 1
ATOM 670 C C . MET A 1 85 ? 2.986 -17.881 5.161 1.00 83.06 85 MET A C 1
ATOM 672 O O . MET A 1 85 ? 1.905 -17.875 5.750 1.00 83.06 85 MET A O 1
ATOM 676 N N . GLY A 1 86 ? 3.228 -17.128 4.086 1.00 79.31 86 GLY A N 1
ATOM 677 C CA . GLY A 1 86 ? 2.179 -16.386 3.396 1.00 79.31 86 GLY A CA 1
ATOM 678 C C . GLY A 1 86 ? 1.175 -17.353 2.770 1.00 79.31 86 GLY A C 1
ATOM 679 O O . GLY A 1 86 ? 1.552 -18.190 1.954 1.00 79.31 86 GLY A O 1
ATOM 680 N N . THR A 1 87 ? -0.093 -17.249 3.157 1.00 86.38 87 THR A N 1
ATOM 681 C CA . THR A 1 87 ? -1.205 -17.942 2.499 1.00 86.38 87 THR A CA 1
ATOM 682 C C . THR A 1 87 ? -1.528 -17.303 1.155 1.00 86.38 87 THR A C 1
ATOM 684 O O . THR A 1 87 ? -1.914 -18.001 0.224 1.00 86.38 87 THR A O 1
ATOM 687 N N . GLU A 1 88 ? -1.333 -15.988 1.042 1.00 89.69 88 GLU A N 1
ATOM 688 C CA . GLU A 1 88 ? -1.534 -15.234 -0.193 1.00 89.69 88 GLU A CA 1
ATOM 689 C C . GLU A 1 88 ? -0.370 -14.275 -0.434 1.00 89.69 88 GLU A C 1
ATOM 691 O O . GLU A 1 88 ? 0.191 -13.695 0.500 1.00 89.69 88 GLU A O 1
ATOM 696 N N . ILE A 1 89 ? 0.008 -14.127 -1.703 1.00 90.50 89 ILE A N 1
ATOM 697 C CA . ILE A 1 89 ? 1.131 -13.296 -2.135 1.00 90.50 89 ILE A CA 1
ATOM 698 C C . ILE A 1 89 ? 0.666 -12.444 -3.311 1.00 90.50 89 ILE A C 1
ATOM 700 O O . ILE A 1 89 ? 0.195 -12.968 -4.321 1.00 90.50 89 ILE A O 1
ATOM 704 N N . TYR A 1 90 ? 0.827 -11.131 -3.182 1.00 90.44 90 TYR A N 1
ATOM 705 C CA . TYR A 1 90 ? 0.570 -10.163 -4.237 1.00 90.44 90 TYR A CA 1
ATOM 706 C C . TYR A 1 90 ? 1.886 -9.525 -4.646 1.00 90.44 90 TYR A C 1
ATOM 708 O O . TYR A 1 90 ? 2.585 -8.957 -3.809 1.00 90.44 90 TYR A O 1
ATOM 716 N N . SER A 1 91 ? 2.195 -9.578 -5.935 1.00 90.31 91 SER A N 1
ATOM 717 C CA . SER A 1 91 ? 3.369 -8.908 -6.481 1.00 90.31 91 SER A CA 1
ATOM 718 C C . SER A 1 91 ? 2.961 -7.757 -7.382 1.00 90.31 91 SER A C 1
ATOM 720 O O . SER A 1 91 ? 2.102 -7.910 -8.254 1.00 90.31 91 SER A O 1
ATOM 722 N N . ILE A 1 92 ? 3.596 -6.609 -7.172 1.00 88.62 92 ILE A N 1
ATOM 723 C CA . ILE A 1 92 ? 3.390 -5.386 -7.936 1.00 88.62 92 ILE A CA 1
ATOM 724 C C . ILE A 1 92 ? 4.721 -5.045 -8.615 1.00 88.62 92 ILE A C 1
ATOM 726 O O . ILE A 1 92 ? 5.663 -4.642 -7.923 1.00 88.62 92 ILE A O 1
ATOM 730 N N . PRO A 1 93 ? 4.832 -5.193 -9.947 1.00 86.38 93 PRO A N 1
ATOM 731 C CA . PRO A 1 93 ? 6.038 -4.796 -10.661 1.00 86.38 93 PRO A CA 1
ATOM 732 C C . PRO A 1 93 ? 6.210 -3.276 -10.591 1.00 86.38 93 PRO A C 1
ATOM 734 O O . PRO A 1 93 ? 5.258 -2.521 -10.799 1.00 86.38 93 PRO A O 1
ATOM 737 N N . LEU A 1 94 ? 7.428 -2.828 -10.296 1.00 84.44 94 LEU A N 1
ATOM 738 C CA . LEU A 1 94 ? 7.781 -1.418 -10.185 1.00 84.44 94 LEU A CA 1
ATOM 739 C C . LEU A 1 94 ? 8.499 -0.971 -11.458 1.00 84.44 94 LEU A C 1
ATOM 741 O O . LEU A 1 94 ? 9.661 -1.303 -11.671 1.00 84.44 94 LEU A O 1
ATOM 745 N N . ASN A 1 95 ? 7.792 -0.210 -12.296 1.00 78.00 95 ASN A N 1
ATOM 746 C CA . ASN A 1 95 ? 8.324 0.371 -13.528 1.00 78.00 95 ASN A CA 1
ATOM 747 C C . ASN A 1 95 ? 8.171 1.893 -13.471 1.00 78.00 95 ASN A C 1
ATOM 749 O O . ASN A 1 95 ? 7.108 2.436 -13.788 1.00 78.00 95 ASN A O 1
ATOM 753 N N . PHE A 1 96 ? 9.227 2.575 -13.034 1.00 77.38 96 PHE A N 1
ATOM 754 C CA . PHE A 1 96 ? 9.255 4.033 -12.973 1.00 77.38 96 PHE A CA 1
ATOM 755 C C . PHE A 1 96 ? 9.669 4.627 -14.322 1.00 77.38 96 PHE A C 1
ATOM 757 O O . PHE A 1 96 ? 10.459 4.027 -15.047 1.00 77.38 96 PHE A O 1
ATOM 764 N N . CYS A 1 97 ? 9.155 5.812 -14.655 1.00 73.69 97 CYS A N 1
ATOM 765 C CA . CYS A 1 97 ? 9.738 6.618 -15.724 1.00 73.69 97 CYS A CA 1
ATOM 766 C C . CYS A 1 97 ? 11.202 6.925 -15.395 1.00 73.69 97 CYS A C 1
ATOM 768 O O . CYS A 1 97 ? 11.510 7.285 -14.255 1.00 73.69 97 CYS A O 1
ATOM 770 N N . ASP A 1 98 ? 12.080 6.849 -16.395 1.00 64.94 98 ASP A N 1
ATOM 771 C CA . ASP A 1 98 ? 13.416 7.417 -16.265 1.00 64.94 98 ASP A CA 1
ATOM 772 C C . ASP A 1 98 ? 13.275 8.915 -15.973 1.00 64.94 98 ASP A C 1
ATOM 774 O O . ASP A 1 98 ? 12.608 9.652 -16.711 1.00 64.94 98 ASP A O 1
ATOM 778 N N . GLU A 1 99 ? 13.868 9.360 -14.861 1.00 56.91 99 GLU A N 1
ATOM 779 C CA . GLU A 1 99 ? 14.000 10.782 -14.560 1.00 56.91 99 GLU A CA 1
ATOM 780 C C . GLU A 1 99 ? 14.605 11.445 -15.793 1.00 56.91 99 GLU A C 1
ATOM 782 O O . GLU A 1 99 ? 15.715 11.095 -16.203 1.00 56.91 99 GLU A O 1
ATOM 787 N N . HIS A 1 100 ? 13.873 12.378 -16.400 1.00 45.88 100 HIS A N 1
ATOM 788 C CA . HIS A 1 100 ? 14.434 13.208 -17.449 1.00 45.88 100 HIS A CA 1
ATOM 789 C C . HIS A 1 100 ? 15.638 13.938 -16.849 1.00 45.88 100 HIS A C 1
ATOM 791 O O . HIS A 1 100 ? 15.490 14.907 -16.105 1.00 45.88 100 HIS A O 1
ATOM 797 N N . THR A 1 101 ? 16.849 13.476 -17.164 1.00 41.06 101 THR A N 1
ATOM 798 C CA . THR A 1 101 ? 18.035 14.322 -17.102 1.00 41.06 101 THR A CA 1
ATOM 799 C C . THR A 1 101 ? 17.744 15.458 -18.060 1.00 41.06 101 THR A C 1
ATOM 801 O O . THR A 1 101 ? 17.764 15.238 -19.270 1.00 41.06 101 THR A O 1
ATOM 804 N N . GLY A 1 102 ? 17.354 16.612 -17.518 1.00 39.47 102 GLY A N 1
ATOM 805 C CA . GLY A 1 102 ? 16.898 17.765 -18.280 1.00 39.47 102 GLY A CA 1
ATOM 806 C C . GLY A 1 102 ? 17.850 18.086 -19.426 1.00 39.47 102 GLY A C 1
ATOM 807 O O . GLY A 1 102 ? 18.850 18.771 -19.252 1.00 39.47 102 GLY A O 1
ATOM 808 N N . THR A 1 103 ? 17.514 17.592 -20.606 1.00 36.38 103 THR A N 1
ATOM 809 C CA . THR A 1 103 ? 17.905 18.174 -21.875 1.00 36.38 103 THR A CA 1
ATOM 810 C C . THR A 1 103 ? 16.596 18.692 -22.422 1.00 36.38 103 THR A C 1
ATOM 812 O O . THR A 1 103 ? 15.650 17.938 -22.634 1.00 36.38 103 THR A O 1
ATOM 815 N N . MET A 1 104 ? 16.491 20.018 -22.457 1.00 44.72 104 MET A N 1
ATOM 816 C CA . MET A 1 104 ? 15.337 20.696 -23.016 1.00 44.72 104 MET A CA 1
ATOM 817 C C . MET A 1 104 ? 15.248 20.322 -24.488 1.00 44.72 104 MET A C 1
ATOM 819 O O . MET A 1 104 ? 15.959 20.903 -25.301 1.00 44.72 104 MET A O 1
ATOM 823 N N . ASP A 1 105 ? 14.386 19.368 -24.813 1.00 36.62 105 ASP A N 1
ATOM 824 C CA . ASP A 1 105 ? 13.902 19.197 -26.169 1.00 36.62 105 ASP A CA 1
ATOM 825 C C . ASP A 1 105 ? 12.382 19.330 -26.161 1.00 36.62 105 ASP A C 1
ATOM 827 O O . ASP A 1 105 ? 11.658 18.711 -25.379 1.00 36.62 105 ASP A O 1
ATOM 831 N N . TYR A 1 106 ? 11.920 20.270 -26.978 1.00 42.75 106 TYR A N 1
ATOM 832 C CA . TYR A 1 106 ? 10.541 20.717 -27.056 1.00 42.75 106 TYR A CA 1
ATOM 833 C C . TYR A 1 106 ? 9.638 19.586 -27.549 1.00 42.75 106 TYR A C 1
ATOM 835 O O . TYR A 1 106 ? 9.665 19.231 -28.725 1.00 42.75 106 TYR A O 1
ATOM 843 N N . GLY A 1 107 ? 8.763 19.087 -26.677 1.00 38.16 107 GLY A N 1
ATOM 844 C CA . GLY A 1 107 ? 7.647 18.255 -27.109 1.00 38.16 107 GLY A CA 1
ATOM 845 C C . GLY A 1 107 ? 7.074 17.361 -26.023 1.00 38.16 107 GLY A C 1
ATOM 846 O O . GLY A 1 107 ? 7.473 16.214 -25.898 1.00 38.16 107 GLY A O 1
ATOM 847 N N . TYR A 1 108 ? 6.019 17.853 -25.370 1.00 39.38 108 TYR A N 1
ATOM 848 C CA . TYR A 1 108 ? 4.991 17.043 -24.707 1.00 39.38 108 TYR A CA 1
ATOM 849 C C . TYR A 1 108 ? 5.316 16.468 -23.312 1.00 39.38 108 TYR A C 1
ATOM 851 O O . TYR A 1 108 ? 5.750 15.332 -23.160 1.00 39.38 108 TYR A O 1
ATOM 859 N N . GLY A 1 109 ? 4.896 17.213 -22.283 1.00 36.00 109 GLY A N 1
ATOM 860 C CA . GLY A 1 109 ? 4.365 16.627 -21.049 1.00 36.00 109 GLY A CA 1
ATOM 861 C C . GLY A 1 109 ? 5.210 16.834 -19.800 1.00 36.00 109 GLY A C 1
ATOM 862 O O . GLY A 1 109 ? 5.958 15.949 -19.400 1.00 36.00 109 GLY A O 1
ATOM 863 N N . ASP A 1 110 ? 4.978 17.957 -19.121 1.00 40.91 110 ASP A N 1
ATOM 864 C CA . ASP A 1 110 ? 5.267 18.128 -17.698 1.00 40.91 110 ASP A CA 1
ATOM 865 C C . ASP A 1 110 ? 4.626 16.991 -16.883 1.00 40.91 110 ASP A C 1
ATOM 867 O O . ASP A 1 110 ? 3.439 17.041 -16.561 1.00 40.91 110 ASP A O 1
ATOM 871 N N . ILE A 1 111 ? 5.376 15.943 -16.542 1.00 48.06 111 ILE A N 1
ATOM 872 C CA . ILE A 1 111 ? 4.944 14.946 -15.552 1.00 48.06 111 ILE A CA 1
ATOM 873 C C . ILE A 1 111 ? 6.145 14.562 -14.691 1.00 48.06 111 ILE A C 1
ATOM 875 O O . ILE A 1 111 ? 6.688 13.469 -14.802 1.00 48.06 111 ILE A O 1
ATOM 879 N N . CYS A 1 112 ? 6.583 15.523 -13.874 1.00 47.44 112 CYS A N 1
ATOM 880 C CA . CYS A 1 112 ? 6.961 15.367 -12.463 1.00 47.44 112 CYS A CA 1
ATOM 881 C C . CYS A 1 112 ? 7.891 16.492 -12.025 1.00 47.44 112 CYS A C 1
ATOM 883 O O . CYS A 1 112 ? 9.099 16.319 -11.887 1.00 47.44 112 CYS A O 1
ATOM 885 N N . SER A 1 113 ? 7.295 17.649 -11.765 1.00 34.28 113 SER A N 1
ATOM 886 C CA . SER A 1 113 ? 7.907 18.664 -10.916 1.00 34.28 113 SER A CA 1
ATOM 887 C C . SER A 1 113 ? 7.585 18.329 -9.457 1.00 34.28 113 SER A C 1
ATOM 889 O O . SER A 1 113 ? 6.467 17.908 -9.154 1.00 34.28 113 SER A O 1
ATOM 891 N N . VAL A 1 114 ? 8.610 18.447 -8.611 1.00 34.66 114 VAL A N 1
ATOM 892 C CA . VAL A 1 114 ? 8.600 18.265 -7.147 1.00 34.66 114 VAL A CA 1
ATOM 893 C C . VAL A 1 114 ? 7.463 19.028 -6.475 1.00 34.66 114 VAL A C 1
ATOM 895 O O . VAL A 1 114 ? 7.224 20.187 -6.880 1.00 34.66 114 VAL A O 1
#